Protein AF-A0A0W7TNA7-F1 (afdb_monomer)

Structure (mmCIF, N/CA/C/O backbone):
data_AF-A0A0W7TNA7-F1
#
_entry.id   AF-A0A0W7TNA7-F1
#
loop_
_atom_site.group_PDB
_atom_site.id
_atom_site.type_symbol
_atom_site.label_atom_id
_atom_site.label_alt_id
_atom_site.label_comp_id
_atom_site.label_asym_id
_atom_site.label_entity_id
_atom_site.label_seq_id
_atom_site.pdbx_PDB_ins_code
_atom_site.Cartn_x
_atom_site.Cartn_y
_atom_site.Cartn_z
_atom_site.occupancy
_atom_site.B_iso_or_equiv
_atom_site.auth_seq_id
_atom_site.auth_comp_id
_atom_site.auth_asym_id
_atom_site.auth_atom_id
_atom_site.pdbx_PDB_model_num
ATOM 1 N N . MET A 1 1 ? 14.967 -44.300 32.920 1.00 43.50 1 MET A N 1
ATOM 2 C CA . MET A 1 1 ? 14.881 -44.519 31.461 1.00 43.50 1 MET A CA 1
ATOM 3 C C . MET A 1 1 ? 15.785 -43.506 30.778 1.00 43.50 1 MET A C 1
ATOM 5 O O . MET A 1 1 ? 15.590 -42.32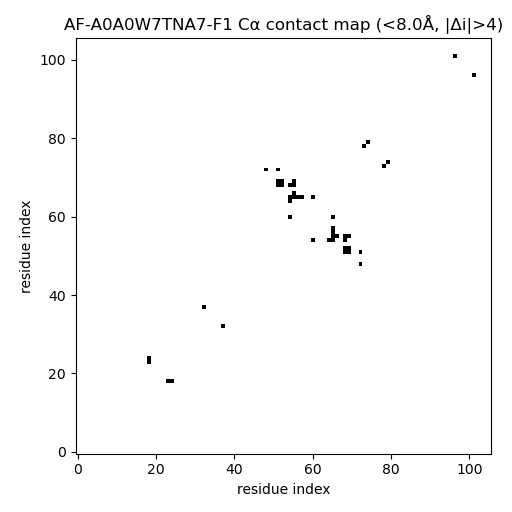0 30.998 1.00 43.50 1 MET A O 1
ATOM 9 N N . ALA A 1 2 ? 16.808 -43.954 30.048 1.00 38.19 2 ALA A N 1
ATOM 10 C CA . ALA A 1 2 ? 17.750 -43.085 29.340 1.00 38.19 2 ALA A CA 1
ATOM 11 C C . ALA A 1 2 ? 17.350 -42.995 27.859 1.00 38.19 2 ALA A C 1
ATOM 13 O O . ALA A 1 2 ? 17.134 -44.025 27.223 1.00 38.19 2 ALA A O 1
ATOM 14 N N . ALA A 1 3 ? 17.231 -41.779 27.323 1.00 46.25 3 ALA A N 1
ATOM 15 C CA . ALA A 1 3 ? 16.946 -41.546 25.911 1.00 46.25 3 ALA A CA 1
ATOM 16 C C . ALA A 1 3 ? 18.257 -41.512 25.112 1.00 46.25 3 ALA A C 1
ATOM 18 O O . ALA A 1 3 ? 19.105 -40.648 25.328 1.00 46.25 3 ALA A O 1
ATOM 19 N N . ALA A 1 4 ? 18.404 -42.454 24.183 1.00 50.78 4 ALA A N 1
ATOM 20 C CA . ALA A 1 4 ? 19.464 -42.491 23.187 1.00 50.78 4 ALA A CA 1
ATOM 21 C C . ALA A 1 4 ? 18.877 -42.125 21.816 1.00 50.78 4 ALA A C 1
ATOM 23 O O . ALA A 1 4 ? 18.044 -42.871 21.309 1.00 50.78 4 ALA A O 1
ATOM 24 N N . ASN A 1 5 ? 19.286 -40.985 21.239 1.00 56.28 5 ASN A N 1
ATOM 25 C CA . ASN A 1 5 ? 19.535 -40.819 19.796 1.00 56.28 5 ASN A CA 1
ATOM 26 C C . ASN A 1 5 ? 19.839 -39.363 19.411 1.00 56.28 5 ASN A C 1
ATOM 28 O O . ASN A 1 5 ? 18.961 -38.510 19.460 1.00 56.28 5 ASN A O 1
ATOM 32 N N . SER A 1 6 ? 21.058 -39.114 18.921 1.00 55.56 6 SER A N 1
ATOM 33 C CA . SER A 1 6 ? 21.319 -38.242 17.762 1.00 55.56 6 SER A CA 1
ATOM 34 C C . SER A 1 6 ? 22.799 -38.351 17.376 1.00 55.56 6 SER A C 1
ATOM 36 O O . SER A 1 6 ? 23.631 -37.527 17.747 1.00 55.56 6 SER A O 1
ATOM 38 N N . THR A 1 7 ? 23.165 -39.405 16.647 1.00 53.22 7 THR A N 1
ATOM 39 C CA . THR A 1 7 ? 24.509 -39.556 16.064 1.00 53.22 7 THR A CA 1
ATOM 40 C C . THR A 1 7 ? 24.485 -39.224 14.575 1.00 53.22 7 THR A C 1
ATOM 42 O O . THR A 1 7 ? 24.744 -40.085 13.740 1.00 53.22 7 THR A O 1
ATOM 45 N N . LYS A 1 8 ? 24.163 -37.974 14.224 1.00 57.91 8 LYS A N 1
ATOM 46 C CA . LYS A 1 8 ? 24.537 -37.365 12.933 1.00 57.91 8 LYS A CA 1
ATOM 47 C C . LYS A 1 8 ? 24.807 -35.876 13.132 1.00 57.91 8 LYS A C 1
ATOM 49 O O . LYS A 1 8 ? 23.946 -35.031 12.918 1.00 57.91 8 LYS A O 1
ATOM 54 N N . THR A 1 9 ? 26.026 -35.559 13.548 1.00 57.69 9 THR A N 1
ATOM 55 C CA . THR A 1 9 ? 26.547 -34.191 13.582 1.00 57.69 9 THR A CA 1
ATOM 56 C C . THR A 1 9 ? 26.530 -33.618 12.162 1.00 57.69 9 THR A C 1
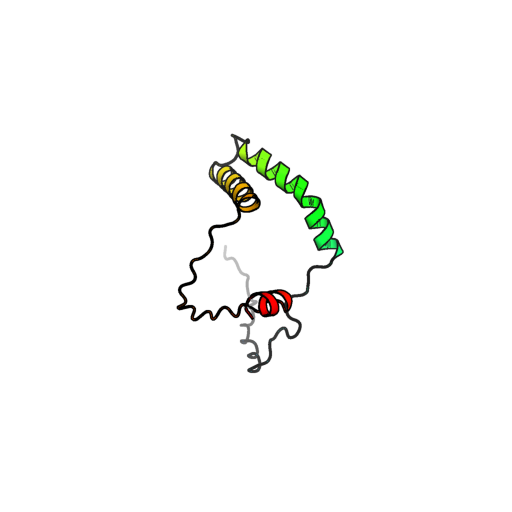ATOM 58 O O . THR A 1 9 ? 27.149 -34.182 11.256 1.00 57.69 9 THR A O 1
ATOM 61 N N . ALA A 1 10 ? 25.804 -32.518 11.941 1.00 63.78 10 ALA A N 1
ATOM 62 C CA . ALA A 1 10 ? 25.805 -31.806 10.666 1.00 63.78 10 ALA A CA 1
ATOM 63 C C . ALA A 1 10 ? 27.241 -31.383 10.305 1.00 63.78 10 ALA A C 1
ATOM 65 O O . ALA A 1 10 ? 27.955 -30.817 11.137 1.00 63.78 10 ALA A O 1
ATOM 66 N N . LYS A 1 11 ? 27.687 -31.670 9.073 1.00 62.78 11 LYS A N 1
ATOM 67 C CA . LYS A 1 11 ? 28.998 -31.219 8.579 1.00 62.78 11 LYS A CA 1
ATOM 68 C C . LYS A 1 11 ? 29.051 -29.690 8.674 1.00 62.78 11 LYS A C 1
ATOM 70 O O . LYS A 1 11 ? 28.187 -29.019 8.112 1.00 62.78 11 LYS A O 1
ATOM 75 N N . LYS A 1 12 ? 30.052 -29.143 9.376 1.00 61.47 12 LYS A N 1
ATOM 76 C CA . LYS A 1 12 ? 30.303 -27.692 9.426 1.00 61.47 12 LYS A CA 1
ATOM 77 C C . LYS A 1 12 ? 30.412 -27.160 7.994 1.00 61.47 12 LYS A C 1
ATOM 79 O O . LYS A 1 12 ? 31.243 -27.640 7.226 1.00 61.47 12 LYS A O 1
ATOM 84 N N . SER A 1 13 ? 29.568 -26.189 7.647 1.00 65.69 13 SER A N 1
ATOM 85 C CA . SER A 1 13 ? 29.629 -25.487 6.365 1.00 65.69 13 SER A CA 1
ATOM 86 C C . SER A 1 13 ? 31.002 -24.840 6.219 1.00 65.69 13 SER A C 1
ATOM 88 O O . SER A 1 13 ? 31.368 -23.976 7.014 1.00 65.69 13 SER A O 1
ATOM 90 N N . VAL A 1 14 ? 31.760 -25.250 5.207 1.00 73.00 14 VAL A N 1
ATOM 91 C CA . VAL A 1 14 ? 32.968 -24.530 4.798 1.00 73.00 14 VAL A CA 1
ATOM 92 C C . VAL A 1 14 ? 32.517 -23.158 4.276 1.00 73.00 14 VAL A C 1
ATOM 94 O O . VAL A 1 14 ? 31.532 -23.109 3.533 1.00 73.00 14 VAL A O 1
ATOM 97 N N . PRO A 1 15 ? 33.162 -22.042 4.664 1.00 76.62 15 PRO A N 1
ATOM 98 C CA . PRO A 1 15 ? 32.855 -20.735 4.093 1.00 76.62 15 PRO A CA 1
ATOM 99 C C . PRO A 1 15 ? 32.939 -20.795 2.562 1.00 76.62 15 PRO A C 1
ATOM 101 O O . PRO A 1 15 ? 33.904 -21.327 2.010 1.00 76.62 15 PRO A O 1
ATOM 104 N N . GLY A 1 16 ? 31.907 -20.296 1.876 1.00 80.06 16 GLY A N 1
ATOM 105 C CA . GLY A 1 16 ? 31.873 -20.257 0.413 1.00 80.06 16 GLY A CA 1
ATOM 106 C C . GLY A 1 16 ? 33.039 -19.449 -0.166 1.00 80.06 16 GLY A C 1
ATOM 107 O O . GLY A 1 16 ? 33.622 -18.600 0.509 1.00 80.06 16 GLY A O 1
ATOM 108 N N . LYS A 1 17 ? 33.388 -19.707 -1.432 1.00 83.00 17 LYS A N 1
ATOM 109 C CA . LYS A 1 17 ? 34.420 -18.930 -2.133 1.00 83.00 17 LYS A CA 1
ATOM 110 C C . LYS A 1 17 ? 33.998 -17.448 -2.195 1.00 83.00 17 LYS A C 1
ATOM 112 O O . LYS A 1 17 ? 32.854 -17.188 -2.572 1.00 83.00 17 LYS A O 1
ATOM 117 N N . PRO A 1 18 ? 34.882 -16.491 -1.852 1.00 83.00 18 PRO A N 1
ATOM 118 C CA . PRO A 1 18 ? 34.597 -15.065 -2.002 1.00 83.00 18 PRO A CA 1
ATOM 119 C C . PRO A 1 18 ? 34.261 -14.704 -3.454 1.00 83.00 18 PRO A C 1
ATOM 121 O O . PRO A 1 18 ? 34.798 -15.311 -4.382 1.00 83.00 18 PRO A O 1
ATOM 124 N N . PHE A 1 19 ? 33.409 -13.695 -3.658 1.00 87.19 19 PHE A N 1
ATOM 125 C CA . PHE A 1 19 ? 33.184 -13.133 -4.992 1.00 87.19 19 PHE A CA 1
ATOM 126 C C . PHE A 1 19 ? 34.476 -12.506 -5.532 1.00 87.19 19 PHE A C 1
ATOM 128 O O . PHE A 1 19 ? 35.225 -11.866 -4.789 1.00 87.19 19 PHE A O 1
ATOM 135 N N . GLU A 1 20 ? 34.735 -12.669 -6.830 1.00 88.44 20 GLU A N 1
ATOM 136 C CA . GLU A 1 20 ? 35.846 -11.979 -7.486 1.00 88.44 20 GLU A CA 1
ATOM 137 C C . GLU A 1 20 ? 35.633 -10.460 -7.414 1.00 88.44 20 GLU A C 1
ATOM 139 O O . GLU A 1 20 ? 34.533 -9.958 -7.661 1.00 88.44 20 GLU A O 1
ATOM 144 N N . LYS A 1 21 ? 36.690 -9.707 -7.083 1.00 86.75 21 LYS A N 1
ATOM 145 C CA . LYS A 1 21 ? 36.628 -8.239 -7.034 1.00 86.75 21 LYS A CA 1
ATOM 146 C C . LYS A 1 21 ? 36.140 -7.702 -8.385 1.00 86.75 21 LYS A C 1
ATOM 148 O O . LYS A 1 21 ? 36.700 -8.034 -9.424 1.00 86.75 21 LYS A O 1
ATOM 153 N N . GLY A 1 22 ? 35.088 -6.884 -8.362 1.00 87.00 22 GLY A N 1
ATOM 154 C CA . GLY A 1 22 ? 34.482 -6.307 -9.567 1.00 87.00 22 GLY A CA 1
ATOM 155 C C . GLY A 1 22 ? 33.481 -7.208 -10.300 1.00 87.00 22 GLY A C 1
ATOM 156 O O . GLY A 1 22 ? 32.875 -6.754 -11.267 1.00 87.00 22 GLY A O 1
ATOM 157 N N . LYS A 1 23 ? 33.241 -8.447 -9.845 1.00 85.50 23 LYS A N 1
ATOM 158 C CA . LYS A 1 23 ? 32.203 -9.322 -10.407 1.00 85.50 23 LYS A CA 1
ATOM 159 C C . LYS A 1 23 ? 31.100 -9.576 -9.387 1.00 85.50 23 LYS A C 1
ATOM 161 O O . LYS A 1 23 ? 31.305 -10.212 -8.357 1.00 85.50 23 LYS A O 1
ATOM 166 N N . SER A 1 24 ? 29.901 -9.094 -9.702 1.00 84.62 24 SER A N 1
ATOM 167 C CA . SER A 1 24 ? 28.697 -9.434 -8.944 1.00 84.62 24 SER A CA 1
ATOM 168 C C . SER A 1 24 ? 28.422 -10.936 -9.049 1.00 84.62 24 SER A C 1
ATOM 170 O O . SER A 1 24 ? 28.437 -11.493 -10.146 1.00 84.62 24 SER A O 1
ATOM 172 N N . GLY A 1 25 ? 28.083 -11.577 -7.927 1.00 86.75 25 GLY A N 1
ATOM 173 C CA . GLY A 1 25 ? 27.551 -12.945 -7.915 1.00 86.75 25 GLY A CA 1
ATOM 174 C C . GLY A 1 25 ? 26.219 -13.092 -8.655 1.00 86.75 25 GLY A C 1
ATOM 175 O O . GLY A 1 25 ? 25.814 -14.199 -8.994 1.00 86.75 25 GLY A O 1
ATOM 176 N N . ASN A 1 26 ? 25.557 -11.971 -8.948 1.00 88.44 26 ASN A N 1
ATOM 177 C CA . ASN A 1 26 ? 24.398 -11.905 -9.818 1.00 88.44 26 ASN A CA 1
ATOM 178 C C . ASN A 1 26 ? 24.633 -10.856 -10.924 1.00 88.44 26 ASN A C 1
ATOM 180 O O . ASN A 1 26 ? 24.199 -9.707 -10.785 1.00 88.44 26 ASN A O 1
ATOM 184 N N . PRO A 1 27 ? 25.320 -11.226 -12.022 1.00 84.06 27 PRO A N 1
ATOM 185 C CA . PRO A 1 27 ? 25.648 -10.301 -13.110 1.00 84.06 27 PRO A CA 1
ATOM 186 C C . PRO A 1 27 ? 24.415 -9.702 -13.794 1.00 84.06 27 PRO A C 1
ATOM 188 O O . PRO A 1 27 ? 24.472 -8.596 -14.316 1.00 84.06 27 PRO A O 1
ATOM 191 N N . ARG A 1 28 ? 23.289 -10.430 -13.791 1.00 84.38 28 ARG A N 1
ATOM 192 C CA . ARG A 1 28 ? 22.028 -10.013 -14.431 1.00 84.38 28 ARG A CA 1
ATOM 193 C C . ARG A 1 28 ? 21.131 -9.195 -13.496 1.00 84.38 28 ARG A C 1
ATOM 195 O O . ARG A 1 28 ? 20.077 -8.731 -13.924 1.00 84.38 28 ARG A O 1
ATOM 202 N N . GLY A 1 29 ? 21.546 -9.009 -12.241 1.00 88.50 29 GLY A N 1
ATOM 203 C CA . GLY A 1 29 ? 20.780 -8.291 -11.230 1.00 88.50 29 GLY A CA 1
ATOM 204 C C . GLY A 1 29 ? 19.474 -8.991 -10.845 1.00 88.50 29 GLY A C 1
ATOM 205 O O . GLY A 1 29 ? 19.210 -10.145 -11.192 1.00 88.50 29 GLY A O 1
ATOM 206 N N . ARG A 1 30 ? 18.643 -8.299 -10.062 1.00 90.25 30 ARG A N 1
ATOM 207 C CA . ARG A 1 30 ? 17.329 -8.816 -9.669 1.00 90.25 30 ARG A CA 1
ATOM 208 C C . ARG A 1 30 ? 16.450 -8.974 -10.921 1.00 90.25 30 ARG A C 1
ATOM 210 O O . ARG A 1 30 ? 16.292 -7.990 -11.647 1.00 90.25 30 ARG A O 1
ATOM 217 N N . PRO A 1 31 ? 15.850 -10.153 -11.167 1.00 89.75 31 PRO A N 1
ATOM 218 C CA . PRO A 1 31 ? 14.922 -10.329 -12.276 1.00 89.75 31 PRO A CA 1
ATOM 219 C C . PRO A 1 31 ? 13.807 -9.280 -12.244 1.00 89.75 31 PRO A C 1
ATOM 221 O O . PRO A 1 31 ? 13.275 -8.952 -11.179 1.00 89.75 31 PRO A O 1
ATOM 224 N N . LYS A 1 32 ? 13.457 -8.743 -13.417 1.00 90.19 32 LYS A N 1
ATOM 225 C CA . LYS A 1 32 ? 12.327 -7.819 -13.546 1.00 90.19 32 LYS A CA 1
ATOM 226 C C . LYS A 1 32 ? 11.026 -8.565 -13.250 1.00 90.19 32 LYS A C 1
ATOM 228 O O . LYS A 1 32 ? 10.881 -9.729 -13.609 1.00 90.19 32 LYS A O 1
ATOM 233 N N . ILE A 1 33 ? 10.078 -7.865 -12.631 1.00 90.56 33 ILE A N 1
ATOM 234 C CA . ILE A 1 33 ? 8.722 -8.385 -12.428 1.00 90.56 33 ILE A CA 1
ATOM 235 C C . ILE A 1 33 ? 8.095 -8.633 -13.811 1.00 90.56 33 ILE A C 1
ATOM 237 O O . ILE A 1 33 ? 8.108 -7.689 -14.620 1.00 90.56 33 ILE A O 1
ATOM 241 N N . PRO A 1 34 ? 7.564 -9.844 -14.072 1.00 94.94 34 PRO A N 1
ATOM 242 C CA . PRO A 1 34 ? 6.824 -10.153 -15.290 1.00 94.94 34 PRO A CA 1
ATOM 243 C C . PRO A 1 34 ? 5.700 -9.129 -15.559 1.00 94.94 34 PRO A C 1
ATOM 245 O O . PRO A 1 34 ? 5.091 -8.623 -14.608 1.00 94.94 34 PRO A O 1
ATOM 248 N N . PRO A 1 35 ? 5.466 -8.734 -16.824 1.00 94.19 35 PRO A N 1
ATOM 249 C CA . PRO A 1 35 ? 4.525 -7.662 -17.157 1.00 94.19 35 PRO A CA 1
ATOM 250 C C . PRO A 1 35 ? 3.080 -8.003 -16.767 1.00 94.19 35 PRO A C 1
ATOM 252 O O . PRO A 1 35 ? 2.402 -7.173 -16.170 1.00 94.19 35 PRO A O 1
ATOM 255 N N . ASP A 1 36 ? 2.663 -9.245 -16.989 1.00 95.06 36 ASP A N 1
ATOM 256 C CA . ASP A 1 36 ? 1.373 -9.814 -16.591 1.00 95.06 36 ASP A CA 1
ATOM 257 C C . ASP A 1 36 ? 1.116 -9.690 -15.082 1.00 95.06 36 ASP A C 1
ATOM 259 O O . ASP A 1 36 ? 0.066 -9.208 -14.656 1.00 95.06 36 ASP A O 1
ATOM 263 N N . VAL A 1 37 ? 2.109 -10.043 -14.262 1.00 94.50 37 VAL A N 1
ATOM 264 C CA . VAL A 1 37 ? 2.024 -9.912 -12.803 1.00 94.50 37 VAL A CA 1
ATOM 265 C C . VAL A 1 37 ? 1.882 -8.441 -12.423 1.00 94.50 37 VAL A C 1
ATOM 267 O O . VAL A 1 37 ? 1.008 -8.076 -11.640 1.00 94.50 37 VAL A O 1
ATOM 270 N N . ARG A 1 38 ? 2.705 -7.560 -13.000 1.00 95.06 38 ARG A N 1
ATOM 271 C CA . ARG A 1 38 ? 2.632 -6.118 -12.728 1.00 95.06 38 ARG A CA 1
ATOM 272 C C . ARG A 1 38 ? 1.246 -5.552 -13.039 1.00 95.06 38 ARG A C 1
ATOM 274 O O . ARG A 1 38 ? 0.733 -4.763 -12.248 1.00 95.06 38 ARG A O 1
ATOM 281 N N . ASP A 1 39 ? 0.663 -5.931 -14.168 1.00 96.81 39 ASP A N 1
ATOM 282 C CA . ASP A 1 39 ? -0.629 -5.409 -14.603 1.00 96.81 39 ASP A CA 1
ATOM 283 C C . ASP A 1 39 ? -1.781 -5.968 -13.761 1.00 96.81 39 ASP A C 1
ATOM 285 O O . ASP A 1 39 ? -2.677 -5.212 -13.384 1.00 96.81 39 ASP A O 1
ATOM 289 N N . MET A 1 40 ? -1.692 -7.229 -13.327 1.00 96.62 40 MET A N 1
ATOM 290 C CA . MET A 1 40 ? -2.603 -7.802 -12.330 1.00 96.62 40 MET A CA 1
ATOM 291 C C . MET A 1 40 ? -2.584 -7.007 -11.013 1.00 96.62 40 MET A C 1
ATOM 293 O O . MET A 1 40 ? -3.639 -6.640 -10.494 1.00 96.62 40 MET A O 1
ATOM 297 N N . PHE A 1 41 ? -1.400 -6.678 -10.486 1.00 95.75 41 PHE A N 1
ATOM 298 C CA . PHE A 1 41 ? -1.286 -5.881 -9.257 1.00 95.75 41 PHE A CA 1
ATOM 299 C C . PHE A 1 41 ? -1.799 -4.447 -9.438 1.00 95.75 41 PHE A C 1
ATOM 301 O O . PHE A 1 41 ? -2.469 -3.923 -8.548 1.00 95.75 41 PHE A O 1
ATOM 308 N 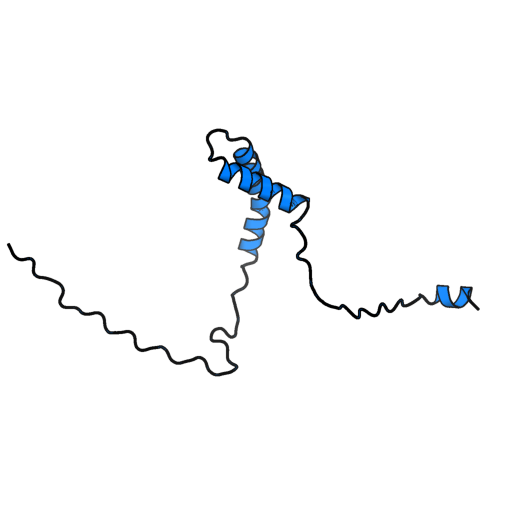N . LYS A 1 42 ? -1.550 -3.816 -10.594 1.00 95.75 42 LYS A N 1
ATOM 309 C CA . LYS A 1 42 ? -2.131 -2.501 -10.909 1.00 95.75 42 LYS A CA 1
ATOM 310 C C . LYS A 1 42 ? -3.657 -2.562 -10.919 1.00 95.75 42 LYS A C 1
ATOM 312 O O . LYS A 1 42 ? -4.288 -1.716 -10.289 1.00 95.75 42 LYS A O 1
ATOM 317 N N . ALA A 1 43 ? -4.237 -3.572 -11.566 1.00 96.81 43 ALA A N 1
ATOM 318 C CA . ALA A 1 43 ? -5.683 -3.770 -11.620 1.00 96.81 43 ALA A CA 1
ATOM 319 C C . ALA A 1 43 ? -6.3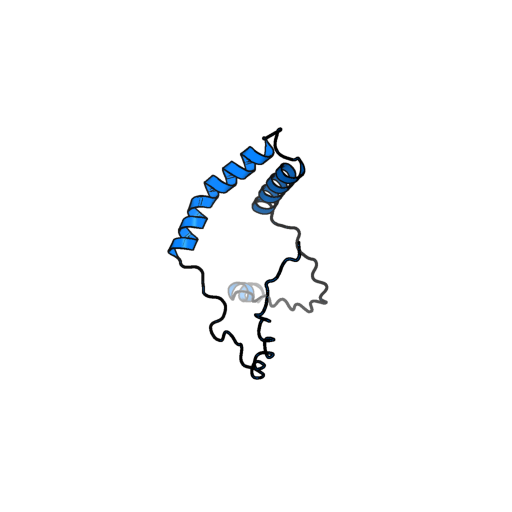04 -4.036 -10.236 1.00 96.81 43 ALA A C 1
ATOM 321 O O . ALA A 1 43 ? -7.450 -3.664 -10.002 1.00 96.81 43 ALA A O 1
ATOM 322 N N . ALA A 1 44 ? -5.550 -4.613 -9.294 1.00 96.62 44 ALA A N 1
ATOM 323 C CA . ALA A 1 44 ? -5.994 -4.831 -7.916 1.00 96.62 44 ALA A CA 1
ATOM 324 C C . ALA A 1 44 ? -5.976 -3.558 -7.040 1.00 96.62 44 ALA A C 1
ATOM 326 O O . ALA A 1 44 ? -6.589 -3.540 -5.969 1.00 96.62 44 ALA A O 1
ATOM 327 N N . THR A 1 45 ? -5.318 -2.479 -7.480 1.00 96.44 45 THR A N 1
ATOM 328 C CA . THR A 1 45 ? -5.168 -1.230 -6.706 1.00 96.44 45 THR A CA 1
ATOM 329 C C . THR A 1 45 ? -6.497 -0.656 -6.191 1.00 96.44 45 THR A C 1
ATOM 331 O O . THR A 1 45 ? -6.557 -0.311 -5.010 1.00 96.44 45 THR A O 1
ATOM 334 N N . PRO A 1 46 ? -7.591 -0.591 -6.980 1.00 97.12 46 PRO A N 1
ATOM 335 C CA . PRO A 1 46 ? -8.873 -0.086 -6.487 1.00 97.12 46 PRO A CA 1
ATOM 336 C C . PRO A 1 46 ? -9.463 -0.943 -5.361 1.00 97.12 46 PRO A C 1
ATOM 338 O O . PRO A 1 46 ? -10.074 -0.413 -4.435 1.00 97.12 46 PRO A O 1
ATOM 341 N N . ALA A 1 47 ? -9.278 -2.266 -5.411 1.00 97.69 47 ALA A N 1
ATOM 342 C CA . ALA A 1 47 ? -9.736 -3.166 -4.356 1.00 97.69 47 ALA A CA 1
ATOM 343 C C . ALA A 1 47 ? -8.905 -2.993 -3.075 1.00 97.69 47 ALA A C 1
ATOM 345 O O . ALA A 1 47 ? -9.471 -2.909 -1.987 1.00 97.69 47 ALA A O 1
ATOM 346 N N . ALA A 1 48 ? -7.583 -2.856 -3.207 1.00 96.81 48 ALA A N 1
ATOM 347 C CA . ALA A 1 48 ? -6.696 -2.573 -2.082 1.00 96.81 48 ALA A CA 1
ATOM 348 C C . ALA A 1 48 ? -7.020 -1.223 -1.416 1.00 96.81 48 ALA A C 1
ATOM 350 O O . ALA A 1 48 ? -7.062 -1.137 -0.192 1.00 96.81 48 ALA A O 1
ATOM 351 N N . ALA A 1 49 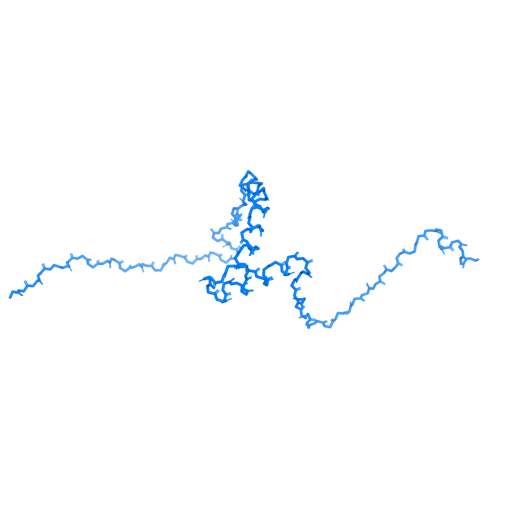? -7.319 -0.184 -2.201 1.00 96.75 49 ALA A N 1
ATOM 352 C CA . ALA A 1 49 ? -7.736 1.113 -1.671 1.00 96.75 49 ALA A CA 1
ATOM 353 C C . ALA A 1 49 ? -9.049 1.016 -0.874 1.00 96.75 49 ALA A C 1
ATOM 355 O O . ALA A 1 49 ? -9.138 1.543 0.231 1.00 96.75 49 ALA A O 1
ATOM 356 N N . LYS A 1 50 ? -10.046 0.284 -1.390 1.00 97.75 50 LYS A N 1
ATOM 357 C CA . LYS A 1 50 ? -11.305 0.028 -0.668 1.00 97.75 50 LYS A CA 1
ATOM 358 C C . LYS A 1 50 ? -11.081 -0.716 0.646 1.00 97.75 50 LYS A C 1
ATOM 360 O O . LYS A 1 50 ? -11.767 -0.427 1.620 1.00 97.75 50 LYS A O 1
ATOM 365 N N . LEU A 1 51 ? -10.149 -1.668 0.671 1.00 97.38 51 LEU A N 1
ATOM 366 C CA . LEU A 1 51 ? -9.794 -2.384 1.894 1.00 97.38 51 LEU A CA 1
ATOM 367 C C . LEU A 1 51 ? -9.218 -1.428 2.943 1.00 97.38 51 LEU A C 1
ATOM 369 O O . LEU A 1 51 ? -9.689 -1.447 4.070 1.00 97.38 51 LEU A O 1
ATOM 373 N N . LEU A 1 52 ? -8.275 -0.557 2.562 1.00 96.81 52 LEU A N 1
ATOM 374 C CA . LEU A 1 52 ? -7.705 0.437 3.479 1.00 96.81 52 LEU A CA 1
ATOM 375 C C . LEU A 1 52 ? -8.781 1.341 4.084 1.00 96.81 52 LEU A C 1
ATOM 377 O O . LEU A 1 52 ? -8.768 1.555 5.288 1.00 96.81 52 LEU A O 1
ATOM 381 N N . ILE A 1 53 ? -9.728 1.823 3.271 1.00 96.31 53 ILE A N 1
ATOM 382 C CA . ILE A 1 53 ? -10.843 2.655 3.754 1.00 96.31 53 ILE A CA 1
ATOM 383 C C . ILE A 1 53 ? -11.672 1.887 4.787 1.00 96.31 53 ILE A C 1
ATOM 385 O O . ILE A 1 53 ? -11.878 2.379 5.889 1.00 96.31 53 ILE A O 1
ATOM 389 N N . LYS A 1 54 ? -12.060 0.643 4.483 1.00 97.31 54 LYS A N 1
ATOM 390 C CA . LYS A 1 54 ? -12.789 -0.200 5.442 1.00 97.31 54 LYS A CA 1
ATOM 391 C C . LYS A 1 54 ? -12.015 -0.410 6.742 1.00 97.31 54 LYS A C 1
ATOM 393 O O . LYS A 1 54 ? -12.611 -0.375 7.806 1.00 97.31 54 LYS A O 1
ATOM 398 N N . THR A 1 55 ? -10.700 -0.613 6.663 1.00 97.12 55 THR A N 1
ATOM 399 C CA . THR A 1 55 ? -9.845 -0.776 7.846 1.00 97.12 55 THR A CA 1
ATOM 400 C C . THR A 1 55 ? -9.765 0.497 8.689 1.00 97.12 55 THR A C 1
ATOM 402 O O . THR A 1 55 ? -9.583 0.399 9.893 1.00 97.12 55 THR A O 1
ATOM 405 N N . ILE A 1 56 ? -9.905 1.688 8.103 1.00 96.44 56 ILE A N 1
ATOM 406 C CA . ILE A 1 56 ? -9.961 2.943 8.870 1.00 96.44 56 ILE A CA 1
ATOM 407 C C . ILE A 1 56 ? -11.249 3.002 9.704 1.00 96.44 56 ILE A C 1
ATOM 409 O O . ILE A 1 56 ? -11.198 3.395 10.874 1.00 96.44 56 ILE A O 1
ATOM 413 N N . ASP A 1 57 ? -12.368 2.557 9.132 1.00 95.44 57 ASP A N 1
ATOM 414 C CA . ASP A 1 57 ? -13.698 2.602 9.754 1.00 95.44 57 ASP A CA 1
ATOM 415 C C . ASP A 1 57 ? -13.973 1.432 10.720 1.00 95.44 57 ASP A C 1
ATOM 417 O O . ASP A 1 57 ? -14.917 1.490 11.501 1.00 95.44 57 ASP A O 1
ATOM 421 N N . ASP A 1 58 ? -13.152 0.381 10.694 1.00 95.94 58 ASP A N 1
ATOM 422 C CA . ASP A 1 58 ? -13.305 -0.811 11.533 1.00 95.94 58 ASP A CA 1
ATOM 423 C C . ASP A 1 58 ? -12.909 -0.532 12.995 1.00 95.94 58 ASP A C 1
ATOM 425 O O . ASP A 1 58 ? -11.730 -0.368 13.312 1.00 95.94 58 ASP A O 1
ATOM 429 N N . GLU A 1 59 ? -13.895 -0.458 13.893 1.00 93.44 59 GLU A N 1
ATOM 430 C CA . GLU A 1 59 ? -13.675 -0.196 15.321 1.00 93.44 59 GLU A CA 1
ATOM 431 C C . GLU A 1 59 ? -13.094 -1.382 16.095 1.00 93.44 59 GLU A C 1
ATOM 433 O O . GLU A 1 59 ? -12.420 -1.163 17.104 1.00 93.44 59 GLU A O 1
ATOM 438 N N . ASP A 1 60 ? -13.272 -2.603 15.591 1.00 95.94 60 ASP A N 1
ATOM 439 C CA . ASP A 1 60 ? -12.742 -3.823 16.201 1.00 95.94 60 ASP A CA 1
ATOM 440 C C . ASP A 1 60 ? -11.271 -4.058 15.818 1.00 95.94 60 ASP A C 1
ATOM 442 O O . ASP A 1 60 ? -10.536 -4.792 16.490 1.00 95.94 60 ASP A O 1
ATOM 446 N N . ALA A 1 61 ? -10.805 -3.415 14.743 1.00 94.50 61 ALA A N 1
ATOM 447 C CA . ALA A 1 61 ? -9.414 -3.473 14.329 1.00 94.50 61 ALA A CA 1
ATOM 448 C C . ALA A 1 61 ? -8.489 -2.737 15.322 1.00 94.50 61 ALA A C 1
ATOM 450 O O . ALA A 1 61 ? -8.816 -1.653 15.819 1.00 94.50 61 ALA A O 1
ATOM 451 N N . PRO A 1 62 ? -7.263 -3.247 15.562 1.00 97.25 62 PRO A N 1
ATOM 452 C CA . PRO A 1 62 ? -6.287 -2.558 16.397 1.00 97.25 62 PRO A CA 1
ATOM 453 C C . PRO A 1 62 ? -6.043 -1.124 15.916 1.00 97.25 62 PRO A C 1
ATOM 455 O O . PRO A 1 62 ? -5.750 -0.907 14.739 1.00 97.25 62 PRO A O 1
ATOM 458 N N . LEU A 1 63 ? -6.070 -0.149 16.831 1.00 96.12 63 LEU A N 1
ATOM 459 C CA . LEU A 1 63 ? -5.893 1.272 16.498 1.00 96.12 63 LEU A CA 1
ATOM 460 C C . LEU A 1 63 ? -4.644 1.531 15.638 1.00 96.12 63 LEU A C 1
ATOM 462 O O . LEU A 1 63 ? -4.697 2.306 14.689 1.00 96.12 63 LEU A O 1
ATOM 466 N N . ALA A 1 64 ? -3.535 0.843 15.922 1.00 97.06 64 ALA A N 1
ATOM 467 C CA . ALA A 1 64 ? -2.303 0.957 15.143 1.00 97.06 64 ALA A CA 1
ATOM 468 C C . ALA A 1 64 ? -2.494 0.589 13.659 1.00 97.06 64 ALA A C 1
ATOM 470 O O . ALA A 1 64 ? -1.958 1.270 12.789 1.00 97.06 64 ALA A O 1
ATOM 471 N N . LEU A 1 65 ? -3.286 -0.448 13.368 1.00 97.25 65 LEU A N 1
ATOM 472 C CA . LEU A 1 65 ? -3.593 -0.873 12.002 1.00 97.25 65 LEU A CA 1
ATOM 473 C C . LEU A 1 65 ? -4.457 0.171 11.281 1.00 97.25 65 LEU A C 1
ATOM 475 O O . LEU A 1 65 ? -4.192 0.498 10.126 1.00 97.25 65 LEU A O 1
ATOM 479 N N . ARG A 1 66 ? -5.442 0.746 11.982 1.00 97.69 66 ARG A N 1
ATOM 480 C CA . ARG A 1 66 ? -6.297 1.825 11.459 1.00 97.69 66 ARG A CA 1
ATOM 481 C C . ARG A 1 66 ? -5.478 3.072 11.124 1.00 97.69 66 ARG A C 1
ATOM 483 O O . ARG A 1 66 ? -5.632 3.654 10.052 1.00 97.69 66 ARG A O 1
ATOM 490 N N . MET A 1 67 ? -4.566 3.455 12.020 1.00 97.19 67 MET A N 1
ATOM 491 C CA . MET A 1 67 ? -3.657 4.588 11.823 1.00 97.19 67 MET A CA 1
ATOM 492 C C . MET A 1 67 ? -2.694 4.359 10.654 1.00 97.19 67 MET A C 1
ATOM 494 O O . MET A 1 67 ? -2.474 5.274 9.860 1.00 97.19 67 MET A O 1
ATOM 498 N N . ASP A 1 68 ? -2.150 3.148 10.506 1.00 97.44 68 ASP A N 1
ATOM 499 C CA . ASP A 1 68 ? -1.284 2.806 9.374 1.00 97.44 68 ASP A CA 1
ATOM 500 C C . ASP A 1 68 ? -2.047 2.841 8.042 1.00 97.44 68 ASP A C 1
ATOM 502 O O . ASP A 1 68 ? -1.554 3.402 7.060 1.00 97.44 68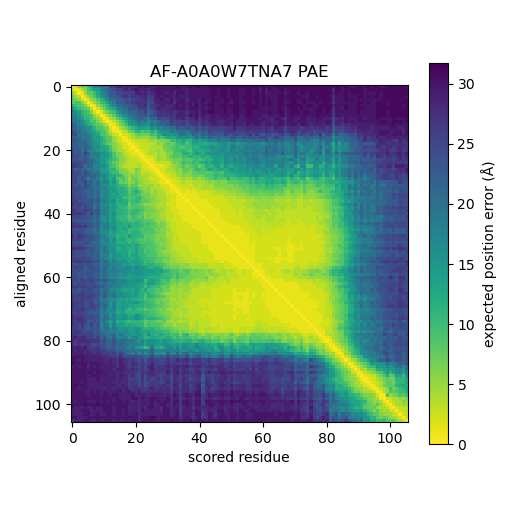 ASP A O 1
ATOM 506 N N . ALA A 1 69 ? -3.286 2.337 8.014 1.00 96.94 69 ALA A N 1
ATOM 507 C CA . ALA A 1 69 ? -4.154 2.421 6.843 1.00 96.94 69 ALA A CA 1
ATOM 508 C C . ALA A 1 69 ? -4.472 3.880 6.466 1.00 96.94 69 ALA A C 1
ATOM 510 O O . ALA A 1 69 ? -4.316 4.261 5.302 1.00 96.94 69 ALA A O 1
ATOM 511 N N . ALA A 1 70 ? -4.830 4.719 7.444 1.00 96.56 70 ALA A N 1
ATOM 512 C CA . ALA A 1 70 ? -5.089 6.145 7.237 1.00 96.56 70 ALA A CA 1
ATOM 513 C C . ALA A 1 70 ? -3.858 6.881 6.690 1.00 96.56 70 ALA A C 1
ATOM 515 O O . ALA A 1 70 ? -3.935 7.549 5.656 1.00 96.56 70 ALA A O 1
ATOM 516 N N . LYS A 1 71 ? -2.695 6.696 7.327 1.00 96.25 71 LYS A N 1
ATOM 517 C CA . LYS A 1 71 ? -1.421 7.264 6.867 1.00 96.25 71 LYS A CA 1
ATOM 518 C C . LYS A 1 71 ? -1.091 6.819 5.445 1.00 96.25 71 LYS A C 1
ATOM 520 O O . LYS A 1 71 ? -0.714 7.631 4.608 1.00 96.25 71 LYS A O 1
ATOM 525 N N . THR A 1 72 ? -1.281 5.535 5.158 1.00 96.19 72 THR A N 1
ATOM 526 C CA . THR A 1 72 ? -1.043 4.932 3.845 1.00 96.19 72 THR A CA 1
ATOM 527 C C . THR A 1 72 ? -1.872 5.609 2.755 1.00 96.19 72 THR A C 1
ATOM 529 O O . THR A 1 72 ? -1.330 5.856 1.674 1.00 96.19 72 THR A O 1
ATOM 532 N N . VAL A 1 73 ? -3.144 5.930 3.023 1.00 95.69 73 VAL A N 1
ATOM 533 C CA . VAL A 1 73 ? -4.025 6.665 2.098 1.00 95.69 73 VAL A CA 1
ATOM 534 C C . VAL A 1 73 ? -3.548 8.107 1.908 1.00 95.69 73 VAL A C 1
ATOM 536 O O . VAL A 1 73 ? -3.389 8.540 0.767 1.00 95.69 73 VAL A O 1
ATOM 539 N N . ILE A 1 74 ? -3.252 8.824 2.995 1.00 95.31 74 ILE A N 1
ATOM 540 C CA . ILE A 1 74 ? -2.776 10.218 2.955 1.00 95.31 74 ILE A CA 1
ATOM 541 C C . ILE A 1 74 ? -1.475 10.328 2.146 1.00 95.31 74 ILE A C 1
ATOM 543 O O . ILE A 1 74 ? -1.406 11.123 1.208 1.00 95.31 74 ILE A O 1
ATOM 547 N N . ASP A 1 75 ? -0.491 9.467 2.422 1.00 95.25 75 ASP A N 1
ATOM 548 C CA . ASP A 1 75 ? 0.806 9.427 1.730 1.00 95.25 75 ASP A CA 1
ATOM 549 C C . ASP A 1 75 ? 0.667 9.190 0.212 1.00 95.25 75 ASP A C 1
ATOM 551 O O . ASP A 1 75 ? 1.556 9.547 -0.560 1.00 95.25 75 ASP A O 1
ATOM 555 N N . ARG A 1 76 ? -0.422 8.553 -0.245 1.00 93.69 76 ARG A N 1
ATOM 556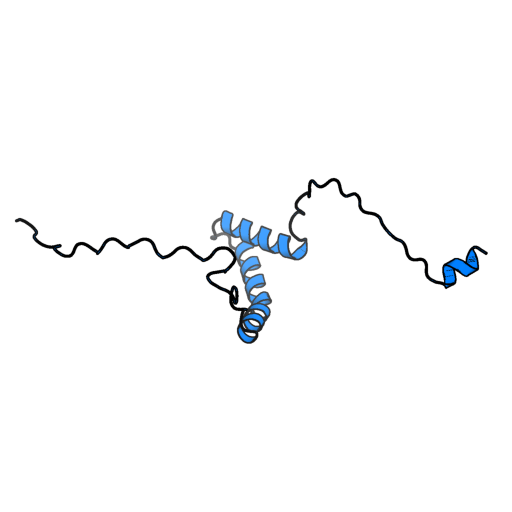 C CA . ARG A 1 76 ? -0.675 8.281 -1.674 1.00 93.69 76 ARG A CA 1
ATOM 557 C C . ARG A 1 76 ? -1.313 9.458 -2.397 1.00 93.69 76 ARG A C 1
ATOM 559 O O . ARG A 1 76 ? -1.101 9.595 -3.597 1.00 93.69 76 ARG A O 1
ATOM 566 N N . VAL A 1 77 ? -2.088 10.273 -1.685 1.00 93.31 77 VAL A N 1
ATOM 567 C CA . VAL A 1 77 ? -2.758 11.454 -2.244 1.00 93.31 77 VAL A CA 1
ATOM 568 C C . VAL A 1 77 ? -1.824 12.660 -2.227 1.00 93.31 77 VAL A C 1
ATOM 570 O O . VAL A 1 77 ? -1.724 13.371 -3.220 1.00 93.31 77 VAL A O 1
ATOM 573 N N . TYR A 1 78 ? -1.116 12.864 -1.116 1.00 92.31 78 TYR A N 1
ATOM 574 C CA . TYR A 1 78 ? -0.308 14.064 -0.881 1.00 92.31 78 TYR A CA 1
ATOM 575 C C . TYR A 1 78 ? 1.200 13.824 -0.996 1.00 92.31 78 TYR A C 1
ATOM 577 O O . TYR A 1 78 ? 1.980 14.772 -0.973 1.00 92.31 78 TYR A O 1
ATOM 585 N N . GLY A 1 79 ? 1.618 12.568 -1.159 1.00 88.69 79 GLY A N 1
ATOM 586 C CA . GLY A 1 79 ? 3.025 12.193 -1.142 1.00 88.69 79 GLY A CA 1
ATOM 587 C C . GLY A 1 79 ? 3.577 12.054 0.277 1.00 88.69 79 GLY A C 1
ATOM 588 O O . GLY A 1 79 ? 2.922 12.360 1.273 1.00 88.69 79 GLY A O 1
ATOM 589 N N . LYS A 1 80 ? 4.815 11.561 0.365 1.00 87.38 80 LYS A N 1
ATOM 590 C CA . LYS A 1 80 ? 5.570 1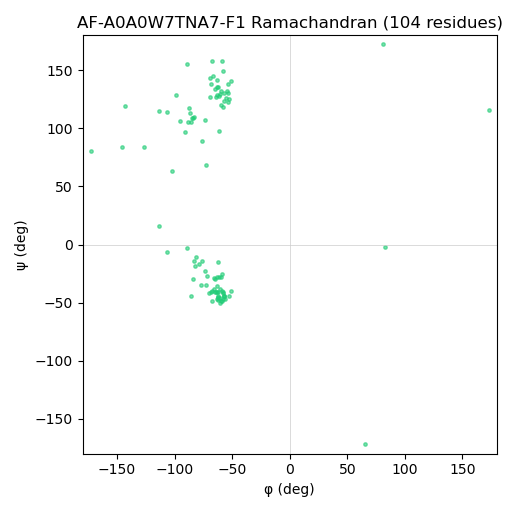1.499 1.622 1.00 87.38 80 LYS A CA 1
ATOM 591 C C . LYS A 1 80 ? 6.369 12.780 1.819 1.00 87.38 80 LYS A C 1
ATOM 593 O O . LYS A 1 80 ? 6.766 13.412 0.845 1.00 87.38 80 LYS A O 1
ATOM 598 N N . ALA A 1 81 ? 6.674 13.102 3.074 1.00 82.56 81 ALA A N 1
ATOM 599 C CA . ALA A 1 81 ? 7.579 14.198 3.402 1.00 82.56 81 ALA A CA 1
ATOM 600 C C . ALA A 1 81 ? 8.917 14.056 2.650 1.00 82.56 81 ALA A C 1
ATOM 602 O O . ALA A 1 81 ? 9.580 13.014 2.733 1.00 82.56 81 ALA A O 1
ATOM 603 N N . THR A 1 82 ? 9.296 15.105 1.917 1.00 79.00 82 THR A N 1
ATOM 604 C CA . THR A 1 82 ? 10.567 15.186 1.191 1.00 79.00 82 THR A CA 1
ATOM 605 C C . THR A 1 82 ? 11.723 15.080 2.178 1.00 79.00 82 THR A C 1
ATOM 607 O O . THR A 1 82 ? 11.755 15.789 3.182 1.00 79.00 82 THR A O 1
ATOM 610 N N . GLN A 1 83 ? 12.675 14.186 1.907 1.00 82.69 83 GLN A N 1
ATOM 611 C CA . GLN A 1 83 ? 13.899 14.115 2.701 1.00 82.69 83 GLN A CA 1
ATOM 612 C C . GLN A 1 83 ? 14.741 15.367 2.426 1.00 82.69 83 GLN A C 1
ATOM 614 O O . GLN A 1 83 ? 14.992 15.654 1.251 1.00 82.69 83 GLN A O 1
ATOM 619 N N . PRO A 1 84 ? 15.169 16.115 3.458 1.00 78.38 84 PRO A N 1
ATOM 620 C CA . PRO A 1 84 ? 16.081 17.228 3.251 1.00 78.38 84 PRO A CA 1
ATOM 621 C C . PRO A 1 84 ? 17.405 16.687 2.698 1.00 78.38 84 PRO A C 1
ATOM 623 O O . PRO A 1 84 ? 17.972 15.734 3.233 1.00 78.38 84 PRO A O 1
ATOM 626 N N . ILE A 1 85 ? 17.869 17.272 1.596 1.00 78.44 85 ILE A N 1
ATOM 627 C CA . ILE A 1 85 ? 19.190 16.994 1.036 1.00 78.44 85 ILE A CA 1
ATOM 628 C C . ILE A 1 85 ? 20.120 18.075 1.581 1.00 78.44 85 ILE A C 1
ATOM 630 O O . ILE A 1 85 ? 20.053 19.217 1.133 1.00 78.44 85 ILE A O 1
ATOM 634 N N . ASP A 1 86 ? 20.988 17.718 2.526 1.00 67.94 86 ASP A N 1
ATOM 635 C CA . ASP A 1 86 ? 22.122 18.565 2.902 1.00 67.94 86 ASP A CA 1
ATOM 636 C C . ASP A 1 86 ? 23.195 18.442 1.816 1.00 67.94 86 ASP A C 1
ATOM 638 O O . ASP A 1 86 ? 24.061 17.568 1.838 1.00 67.94 86 ASP A O 1
ATOM 642 N N . GLY A 1 87 ? 23.095 19.301 0.808 1.00 61.12 87 GLY A N 1
ATOM 643 C CA . GLY A 1 87 ? 24.100 19.450 -0.232 1.00 61.12 87 GLY A CA 1
ATOM 644 C C . GLY A 1 87 ? 24.198 20.914 -0.620 1.00 61.12 87 GLY A C 1
ATOM 645 O O . GLY A 1 87 ? 23.210 21.490 -1.068 1.00 61.12 87 GLY A O 1
ATOM 646 N N . ASN A 1 88 ? 25.378 21.515 -0.447 1.00 62.72 88 ASN A N 1
ATOM 647 C CA . ASN A 1 88 ? 25.687 22.819 -1.023 1.00 62.72 88 ASN A CA 1
ATOM 648 C C . ASN A 1 88 ? 25.605 22.687 -2.551 1.00 62.72 88 ASN A C 1
ATOM 650 O O . ASN A 1 88 ? 26.504 22.132 -3.184 1.00 62.72 88 ASN A O 1
ATOM 654 N N . LEU A 1 89 ? 24.463 23.070 -3.116 1.00 61.31 89 LEU A N 1
ATOM 655 C CA . LEU A 1 89 ? 24.149 22.870 -4.521 1.00 61.31 89 LEU A CA 1
ATOM 656 C C . LEU A 1 89 ? 24.615 24.107 -5.298 1.00 61.31 89 LEU A C 1
ATOM 658 O O . LEU A 1 89 ? 23.883 25.089 -5.391 1.00 61.31 89 LEU A O 1
ATOM 662 N N . ASP A 1 90 ? 25.811 24.052 -5.889 1.00 63.72 90 ASP A N 1
ATOM 663 C CA . ASP A 1 90 ? 26.237 25.011 -6.920 1.00 63.72 90 ASP A CA 1
ATOM 664 C C . ASP A 1 90 ? 25.481 24.710 -8.228 1.00 63.72 90 ASP A C 1
ATOM 666 O O . ASP A 1 90 ? 26.026 24.197 -9.208 1.00 63.72 90 ASP A O 1
ATOM 670 N N . ALA A 1 91 ? 24.170 24.948 -8.230 1.00 67.94 91 ALA A N 1
ATOM 671 C CA . ALA A 1 91 ? 23.333 24.761 -9.406 1.00 67.94 91 ALA A CA 1
ATOM 672 C C . ALA A 1 91 ? 23.417 26.004 -10.301 1.00 67.94 91 ALA A C 1
ATOM 674 O O . ALA A 1 91 ? 22.883 27.063 -9.973 1.00 67.94 91 ALA A O 1
ATOM 675 N N . THR A 1 92 ? 24.062 25.873 -11.461 1.00 61.53 92 THR A N 1
ATOM 676 C CA . THR A 1 92 ? 24.011 26.889 -12.519 1.00 61.53 92 THR A CA 1
ATOM 677 C C . THR A 1 92 ? 22.799 26.644 -13.416 1.00 61.53 92 THR A C 1
ATOM 679 O O . THR A 1 92 ? 22.716 25.649 -14.133 1.00 61.53 92 THR A O 1
ATOM 682 N N . LEU A 1 93 ? 21.834 27.565 -13.370 1.00 70.19 93 LEU A N 1
ATOM 683 C CA . LEU A 1 93 ? 20.677 27.569 -14.261 1.00 70.19 93 LEU A CA 1
ATOM 684 C C . LEU A 1 93 ? 21.055 28.268 -15.576 1.00 70.19 93 LEU A C 1
ATOM 686 O O . LEU A 1 93 ? 21.224 29.484 -15.608 1.00 70.19 93 LEU A O 1
ATOM 690 N N . GLN A 1 94 ? 21.186 27.509 -16.665 1.00 66.00 94 GLN A N 1
ATOM 691 C CA . GLN A 1 94 ? 21.307 28.074 -18.012 1.00 66.00 94 GLN A CA 1
ATOM 692 C C . GLN A 1 94 ? 19.912 28.259 -18.609 1.00 66.00 94 GLN A C 1
ATOM 694 O O . GLN A 1 94 ? 19.255 27.294 -18.998 1.00 66.00 94 GLN A O 1
ATOM 699 N N . IL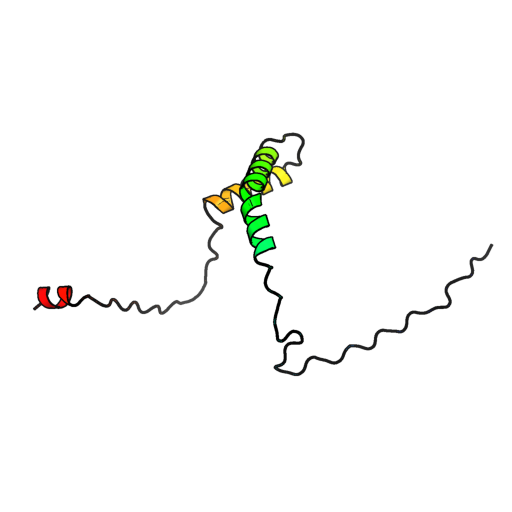E A 1 95 ? 19.462 29.510 -18.670 1.00 77.75 95 ILE A N 1
ATOM 700 C CA . ILE A 1 95 ? 18.244 29.883 -19.388 1.00 77.75 95 ILE A CA 1
ATOM 701 C C . ILE A 1 95 ? 18.628 30.078 -20.854 1.00 77.75 95 ILE A C 1
ATOM 703 O O . ILE A 1 95 ? 19.321 31.034 -21.204 1.00 77.75 95 ILE A O 1
ATOM 707 N N . VAL A 1 96 ? 18.193 29.158 -21.712 1.00 77.75 96 VAL A N 1
ATOM 708 C CA . VAL A 1 96 ? 18.295 29.319 -23.164 1.00 77.75 96 VAL A CA 1
ATOM 709 C C . VAL A 1 96 ? 17.069 30.101 -23.618 1.00 77.75 96 VAL A C 1
ATOM 711 O O . VAL A 1 96 ? 15.959 29.575 -23.627 1.00 77.75 96 VAL A O 1
ATOM 714 N N . MET A 1 97 ? 17.271 31.376 -23.943 1.00 77.81 97 MET A N 1
ATOM 715 C CA . MET A 1 97 ? 16.237 32.209 -24.555 1.00 77.81 97 MET A CA 1
ATOM 716 C C . MET A 1 97 ? 15.969 31.713 -25.982 1.00 77.81 97 MET A C 1
ATOM 718 O O . MET A 1 97 ? 16.921 31.389 -26.696 1.00 77.81 97 MET A O 1
ATOM 722 N N . SER A 1 98 ? 14.697 31.649 -26.387 1.00 74.50 98 SER A N 1
ATOM 723 C CA . SER A 1 98 ? 14.332 31.346 -27.774 1.00 74.50 98 SER A CA 1
ATOM 724 C C . SER A 1 98 ? 14.750 32.486 -28.705 1.00 74.50 98 SER A C 1
ATOM 726 O O . SER A 1 98 ? 14.951 33.622 -28.263 1.00 74.50 98 SER A O 1
ATOM 728 N N . ASP A 1 99 ? 14.911 32.181 -29.993 1.00 69.69 99 ASP A N 1
ATOM 729 C CA . ASP A 1 99 ? 15.418 33.138 -30.981 1.00 69.69 99 ASP A CA 1
ATOM 730 C C . ASP A 1 99 ? 14.525 34.389 -31.092 1.00 69.69 99 ASP A C 1
ATOM 732 O O . ASP A 1 99 ? 15.043 35.489 -31.290 1.00 69.69 99 ASP A O 1
ATOM 736 N N . GLU A 1 100 ? 13.220 34.273 -30.808 1.00 64.75 100 GLU A N 1
ATOM 737 C CA . GLU A 1 100 ? 12.302 35.421 -30.792 1.00 64.75 100 GLU A CA 1
ATOM 738 C C . GLU A 1 100 ? 12.627 36.442 -29.683 1.00 64.75 100 GLU A C 1
ATOM 740 O O . GLU A 1 100 ? 12.393 37.639 -29.838 1.00 64.75 100 GLU A O 1
ATOM 745 N N . ALA A 1 101 ? 13.204 36.002 -28.558 1.00 63.22 101 ALA A N 1
ATOM 746 C CA . ALA A 1 101 ? 13.571 36.890 -27.453 1.00 63.22 101 ALA A CA 1
ATOM 747 C C . ALA A 1 101 ? 14.878 37.665 -27.707 1.00 63.22 101 ALA A C 1
ATOM 749 O O . ALA A 1 101 ? 15.134 38.663 -27.032 1.00 63.22 101 ALA A O 1
ATOM 750 N N . ARG A 1 102 ? 15.705 37.234 -28.673 1.00 63.50 102 ARG A N 1
ATOM 751 C CA . ARG A 1 102 ? 16.911 37.969 -29.097 1.00 63.50 102 ARG A CA 1
ATOM 752 C C . ARG A 1 102 ? 16.582 39.156 -29.993 1.00 63.50 102 ARG A C 1
ATOM 754 O O . ARG A 1 102 ? 17.248 40.179 -29.882 1.00 63.50 102 ARG A O 1
ATOM 761 N N . GLU A 1 103 ? 15.563 39.035 -30.839 1.00 63.06 103 GLU A N 1
ATOM 762 C CA . GLU A 1 103 ? 15.158 40.107 -31.758 1.00 63.06 103 GLU A CA 1
ATOM 763 C C . GLU A 1 103 ? 14.480 41.281 -31.038 1.00 63.06 103 GLU A C 1
ATOM 765 O O . GLU A 1 103 ? 14.573 42.416 -31.491 1.00 63.06 103 GLU A O 1
ATOM 770 N N . LEU A 1 104 ? 13.848 41.036 -29.885 1.00 62.66 104 LEU A N 1
ATOM 771 C CA . LEU A 1 104 ? 13.130 42.066 -29.122 1.00 62.66 104 LEU A CA 1
ATOM 772 C C . LEU A 1 104 ? 14.047 42.933 -28.233 1.00 62.66 104 LEU A C 1
ATOM 774 O O . LEU A 1 104 ? 13.603 43.946 -27.701 1.00 62.66 104 LEU A O 1
ATOM 778 N N . MET A 1 105 ? 15.317 42.545 -28.066 1.00 59.47 105 MET A N 1
ATOM 779 C CA . MET A 1 105 ? 16.335 43.300 -27.313 1.00 59.47 105 MET A CA 1
ATOM 780 C C . MET A 1 105 ? 17.474 43.845 -28.194 1.00 59.47 105 MET A C 1
ATOM 782 O O . MET A 1 105 ? 18.528 44.206 -27.666 1.00 59.47 105 MET A O 1
ATOM 786 N N . GLY A 1 106 ? 17.274 43.879 -29.516 1.00 54.28 106 GLY A N 1
ATOM 787 C CA . GLY A 1 106 ? 18.134 44.597 -30.462 1.00 54.28 106 GLY A CA 1
ATOM 788 C C . GLY A 1 106 ? 17.830 46.087 -30.494 1.00 54.28 106 GLY A C 1
ATOM 789 O O . GLY A 1 106 ? 16.638 46.429 -30.657 1.00 54.28 106 GLY A O 1
#

Solvent-accessible surface area (backbone atoms only — not comparable to full-atom values): 7266 Å² total; per-residue (Å²): 139,85,91,85,87,84,94,72,81,77,79,80,80,72,82,75,84,79,72,57,89,95,46,62,96,56,82,82,57,81,80,76,80,54,66,69,60,53,52,53,55,58,68,42,44,67,58,55,52,54,50,35,54,51,44,49,72,37,82,88,51,58,67,68,59,22,51,50,32,48,50,55,54,49,37,70,76,75,46,69,86,78,77,85,76,95,62,95,73,89,74,82,83,80,82,82,76,57,74,72,64,56,65,76,74,107

Sequence (106 aa):
MAAANSTKTAKKSVPGKPFEKGKSGNPRGRPKIPPDVRDMFKAATPAAAKLLIKTIDDEDAPLALRMDAAKTVIDRVYGKATQPIDGNLDATLQIVMSDEARELMG

Mean predicted aligned error: 16.01 Å

Organism: NCBI:txid1550024

Secondary structure (DSSP, 8-state):
--------PPPPPPPPPPPPTT--S-TT-SPPPPHHHHHHHHHHHHHHHHHHHHHHH-SSS-HHHHHHHHHHHHHHHH-PPPPP--------------HHHHHTT-

Radius of gyration: 29.11 Å; Cα contacts (8 Å, |Δi|>4): 23; chains: 1; bounding box: 50×89×63 Å

InterPro domains:
  IPR043736 Domain of unknown function DUF5681 [PF18932] (17-92)

Foldseek 3Di:
DDDDDDPDDDDPDDDDDDDDVPDDPCNPPDDDDDPVVVVVVVVCVVVVLVVLVVLLVDPVHDPVSNVVSVVVVCCVVPNDDDDDDPDPDPDDDDDDDDPVVVVVVD

pLDDT: mean 82.19, std 15.71, range [38.19, 97.75]

=== Feature glossary ===
The record interleaves many kinds of information about one protein. Here is each kind framed as the question it answers.

Q: What does the local fold look like, residue by residue?
A: A 3Di character summarizes, for each residue, the relative orientation of the Cα frame of its nearest spatial neighbor. Because it encodes fold topology rather than chemistry, 3Di alignments detect remote structural similarity that sequence alignment misses.

Q: Which residues are in helices, strands, or loops?
A: Secondary structure is the local, repeating backbone conformation. DSSP classifies it into eight states by reading the hydrogen-bond network: three helix types (H, G, I), two β types (E, B), two non-regular types (T, S), and unstructured coil (-).

Q: How big and how compact is the whole molecule?
A: Three whole-structure scalars: the radius of gyration (RMS distance of Cα from centroid, in Å), the count of Cα–Cα contacts (pairs closer than 8 Å and separated by more than four residues in sequence — i.e. tertiary, not local, contacts), and the bounding-box dimensions. Together they distinguish compact globular folds from extended fibres or disordered chains.

Q: How confident is the AlphaFold model at each residue?
A: For AlphaFold models, the B-factor field carries pLDDT — the model's own estimate of local accuracy on a 0–100 scale. Regions with pLDDT<50 should be treated as essentially unmodeled; they often correspond to intrinsically disordered segments.

Q: What family and function is it annotated with?
A: Functional annotations link the protein to curated databases. InterPro entries identify conserved domains and families by matching the sequence against member-database signatures (Pfam, PROSITE, CDD, …). Gene Ontology (GO) terms describe molecular function, biological process, and cellular component in a controlled vocabulary. CATH places the structure in a hierarchical fold classification (Class/Architecture/Topology/Homologous-superfamily). The organism is the source species.

Q: What known structures does this most resemble?
A: Nearest PDB neighbors are the top structural matches found by Foldseek when searching this structure against the entire Protein Data Bank. Each hit reports a TM-score (0 to 1; >0.5 almost always implies the same fold) and an E-value. These are *structural* homologs — they may share no detectable sequence similarity.

Q: Which residues are buried vs exposed?
A: Solvent-accessible surface area (SASA) is the area in Å² traced out by the centre of a 1.4 Å probe sphere (a water molecule) rolled over the protein's van der Waals surface (Shrake–Rupley / Lee–Richards construction). Buried residues have near-zero SASA; fully exposed residues can exceed 200 Å². The total SASA scales roughly with the number of surface residues.

Q: What are the backbone torsion angles?
A: φ (phi) and ψ (psi) are the two rotatable backbone dihedrals per residue: φ is the C(i-1)–N–Cα–C torsion, ψ is the N–Cα–C–N(i+1) torsion, both in degrees on (−180°, 180°]. α-helical residues cluster near (−60°, −45°); β-strand residues near (−120°, +130°). A Ramachandran plot is simply a scatter of (φ, ψ) for every residue.

Q: Are the domains correctly placed relative to each other?
A: Predicted aligned error is AlphaFold's pairwise confidence. Unlike pLDDT (per-residue), PAE is per-residue-pair and captures whether two parts of the structure are correctly placed relative to each other. Units are ångströms of expected positional error.

Q: What if only a Cα trace is available?
A: P-SEA three-state annotation labels each residue as helix, strand, or coil based purely on the geometry of the Cα trace. It serves as a fallback when the full backbone (and thus DSSP) is unavailable.

Q: What is the amino-acid chain?
A: This is the polypeptide sequence — one letter per residue, N-terminus first. Length ranges from a few dozen residues for small domains to over a thousand for large multi-domain proteins.

Q: What do the rendered images show?
A: The six renders are orthographic views along the three Cartesian axes in both directions. Representation (cartoon, sticks, or surface) and color scheme (sequence-rainbow or by-chain) vary across proteins so the training set covers all the common visualization conventions.

Q: What do the diagnostic plots show?
A: Plot images: a contact map (which residues are close in 3D, as an N×N binary image), a Ramachandran scatter (backbone torsion angles, revealing secondary-structure composition at a glance), and — for AlphaFold structures — a PAE heatmap (pairwise prediction confidence).

Q: How mobile is each atom in the crystal?
A: B-factor (Debye–Waller factor) reflects atomic displacement in the crystal lattice. It is an experimental observable (units Å²), not a prediction; low values mean the atom is pinned down, high values mean it moves or is heterogeneous across the crystal.

Q: Where is each backbone atom in 3D?
A: The mmCIF table is the protein's shape written out atom by atom. For each backbone N, Cα, C, and carbonyl O, it records an (x, y, z) coordinate triple in Å plus the residue type, chain letter, and residue number.